Protein AF-A0A4P7GXC7-F1 (afdb_monomer_lite)

Secondary structure (DSSP, 8-state):
-B-SSSS-BEEEEEEEE-TTT--EEEEEEETTS-EEEEEGGGGS-----S---------------

pLDDT: mean 73.6, std 15.48, range [45.59, 92.0]

Radius of gyration: 19.58 Å; chains: 1; bounding box: 30×65×23 Å

Foldseek 3Di:
DADLVDRWDWDFPDWDQDPVPRFIWTWIQIPVRDIDIDGPVSVPPPPPDPDPPPPPPDDPDDDDD

Sequence (65 aa):
MAHPERPQRGIVLAVRTNPTCLMPVVVVRWDDGTVEELDALRWGPLDDAPGEGGPAGGPERNLPH

Structure (mmCIF, N/CA/C/O backbone):
data_AF-A0A4P7GXC7-F1
#
_entry.id   AF-A0A4P7GXC7-F1
#
loop_
_atom_site.group_PDB
_atom_site.id
_atom_site.type_symbol
_atom_site.label_atom_id
_atom_site.label_alt_id
_atom_site.label_comp_id
_atom_site.label_asym_id
_atom_site.label_entity_id
_atom_site.label_seq_id
_atom_site.pdbx_PDB_ins_code
_atom_site.Cartn_x
_atom_site.Cartn_y
_atom_site.Cartn_z
_atom_site.occupancy
_atom_site.B_iso_or_equiv
_atom_site.auth_seq_id
_atom_site.auth_comp_id
_atom_site.auth_asym_id
_atom_site.auth_atom_id
_atom_site.pdbx_PDB_model_num
ATOM 1 N N . MET A 1 1 ? -5.235 -6.136 5.000 1.00 65.69 1 MET A N 1
ATOM 2 C CA . MET A 1 1 ? -4.096 -5.386 5.572 1.00 65.69 1 MET A CA 1
ATOM 3 C C . MET A 1 1 ? -4.613 -4.502 6.705 1.00 65.69 1 MET A C 1
ATOM 5 O O . MET A 1 1 ? -5.765 -4.083 6.626 1.00 65.69 1 MET A O 1
ATOM 9 N N . ALA A 1 2 ? -3.831 -4.262 7.761 1.00 74.44 2 ALA A N 1
ATOM 10 C CA . ALA A 1 2 ? -4.191 -3.331 8.838 1.00 74.44 2 ALA A CA 1
ATOM 11 C C . ALA A 1 2 ? -3.383 -2.032 8.696 1.00 74.44 2 ALA A C 1
ATOM 13 O O . ALA A 1 2 ? -2.223 -2.074 8.284 1.00 74.44 2 ALA A O 1
ATOM 14 N N . HIS A 1 3 ? -4.001 -0.891 8.995 1.00 75.94 3 HIS A N 1
ATOM 15 C CA . HIS A 1 3 ? -3.327 0.402 8.999 1.00 75.94 3 HIS A CA 1
ATOM 16 C C . HIS A 1 3 ? -2.279 0.425 10.128 1.00 75.94 3 HIS A C 1
ATOM 18 O O . HIS A 1 3 ? -2.601 0.035 11.250 1.00 75.94 3 HIS A O 1
ATOM 24 N N . PRO A 1 4 ? -1.038 0.879 9.877 1.00 69.75 4 PRO A N 1
ATOM 25 C CA . PRO A 1 4 ? 0.034 0.813 10.874 1.00 69.75 4 PRO A CA 1
ATOM 26 C C . PRO A 1 4 ? -0.224 1.719 12.090 1.00 69.75 4 PRO A C 1
ATOM 28 O O . PRO A 1 4 ? 0.146 1.380 13.206 1.00 69.75 4 PRO A O 1
ATOM 31 N N . GLU A 1 5 ? -0.897 2.855 11.887 1.00 76.94 5 GLU A N 1
ATOM 32 C CA . GLU A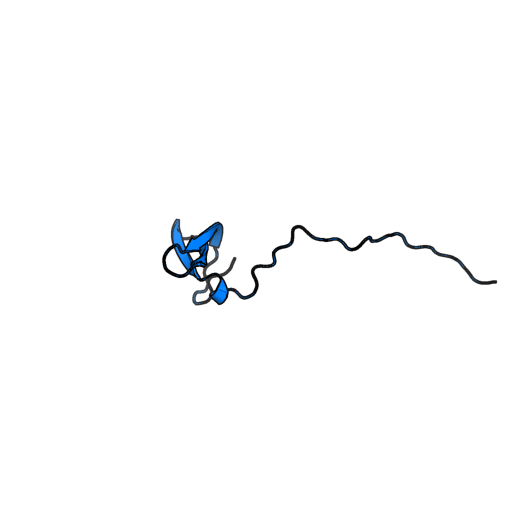 1 5 ? -1.168 3.849 12.945 1.00 76.94 5 GLU A CA 1
ATOM 33 C C . GLU A 1 5 ? -2.632 3.896 13.428 1.00 76.94 5 GLU A C 1
ATOM 35 O O . GLU A 1 5 ? -2.959 4.657 14.336 1.00 76.94 5 GLU A O 1
ATOM 40 N N . ARG A 1 6 ? -3.546 3.131 12.815 1.00 76.38 6 ARG A N 1
ATOM 41 C CA . ARG A 1 6 ? -4.994 3.232 13.072 1.00 76.38 6 ARG A CA 1
ATOM 42 C C . ARG A 1 6 ? -5.620 1.841 13.140 1.00 76.38 6 ARG A C 1
ATOM 44 O O . ARG A 1 6 ? -5.171 0.944 12.432 1.00 76.38 6 ARG A O 1
ATOM 51 N N . PRO A 1 7 ? -6.701 1.637 13.912 1.00 78.62 7 PRO A N 1
ATOM 52 C CA . PRO A 1 7 ? -7.440 0.376 13.934 1.00 78.62 7 PRO A CA 1
ATOM 53 C C . PRO A 1 7 ? -8.337 0.237 12.689 1.00 78.62 7 PRO A C 1
ATOM 55 O O . PRO A 1 7 ? -9.539 0.011 12.793 1.00 78.62 7 PRO A O 1
ATOM 58 N N . GLN A 1 8 ? -7.760 0.407 11.500 1.00 81.19 8 GLN A N 1
ATOM 59 C CA . GLN A 1 8 ? -8.473 0.408 10.229 1.00 81.19 8 GLN A CA 1
ATOM 60 C C . GLN A 1 8 ? -7.977 -0.728 9.343 1.00 81.19 8 GLN A C 1
ATOM 62 O O . GLN A 1 8 ? -6.792 -1.069 9.328 1.00 81.19 8 GLN A O 1
ATOM 67 N N . ARG A 1 9 ? -8.904 -1.346 8.615 1.00 85.19 9 ARG A N 1
ATOM 68 C CA . ARG A 1 9 ? -8.603 -2.407 7.655 1.00 85.19 9 ARG A CA 1
ATOM 69 C C . ARG A 1 9 ? -8.665 -1.847 6.245 1.00 85.19 9 ARG A C 1
ATOM 71 O O . ARG A 1 9 ? -9.485 -0.984 5.946 1.00 85.19 9 ARG A O 1
ATOM 78 N N . GLY A 1 10 ? -7.783 -2.350 5.395 1.00 88.00 10 GLY A N 1
ATOM 79 C CA . GLY A 1 10 ? -7.70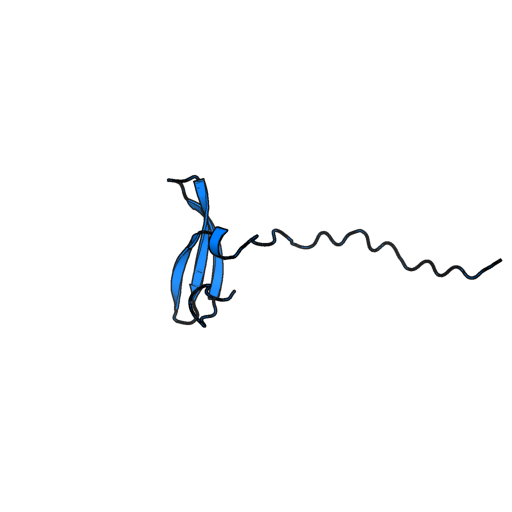9 -1.958 3.997 1.00 88.00 10 GLY A CA 1
ATOM 80 C C . GLY A 1 10 ? -7.242 -3.090 3.095 1.00 88.00 10 GLY A C 1
ATOM 81 O O . GLY A 1 10 ? -6.732 -4.126 3.553 1.00 88.00 10 GLY A O 1
ATOM 82 N N . ILE A 1 11 ? -7.432 -2.868 1.799 1.00 87.62 11 ILE A N 1
ATOM 83 C CA . ILE A 1 11 ? -6.974 -3.737 0.718 1.00 87.62 11 ILE A CA 1
ATOM 84 C C . ILE A 1 11 ? -5.873 -3.033 -0.072 1.00 87.62 11 ILE A C 1
ATOM 86 O O . ILE A 1 11 ? -6.002 -1.856 -0.405 1.00 87.62 11 ILE A O 1
ATOM 90 N N . VAL A 1 12 ? -4.793 -3.751 -0.378 1.00 87.94 12 VAL A N 1
ATOM 91 C CA . VAL A 1 12 ? -3.754 -3.241 -1.278 1.00 87.94 12 VAL A CA 1
ATOM 92 C C . VAL A 1 12 ? -4.313 -3.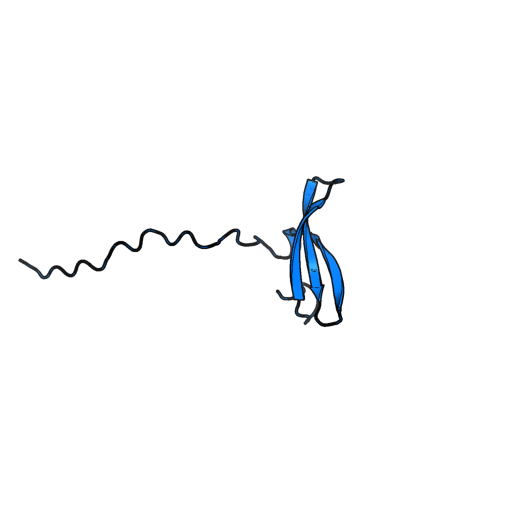271 -2.694 1.00 87.94 12 VAL A C 1
ATOM 94 O O . VAL A 1 12 ? -4.746 -4.318 -3.169 1.00 87.94 12 VAL A O 1
ATOM 97 N N . LEU A 1 13 ? -4.331 -2.116 -3.348 1.00 89.00 13 LEU A N 1
ATOM 98 C CA . LEU A 1 13 ? -4.741 -1.974 -4.739 1.00 89.00 13 LEU A CA 1
ATOM 99 C C . LEU A 1 13 ? -3.556 -2.143 -5.693 1.00 89.00 13 LEU A C 1
ATOM 101 O O . LEU A 1 13 ? -3.713 -2.730 -6.759 1.00 89.00 13 LEU A O 1
ATOM 105 N N . ALA A 1 14 ? -2.387 -1.607 -5.333 1.00 87.44 14 ALA A N 1
ATOM 106 C CA . ALA A 1 14 ? -1.180 -1.686 -6.149 1.00 87.44 14 ALA A CA 1
ATOM 107 C C . ALA A 1 14 ? 0.088 -1.467 -5.316 1.00 87.44 14 ALA A C 1
ATOM 109 O O . ALA A 1 14 ? 0.066 -0.726 -4.335 1.00 87.44 14 ALA A O 1
ATOM 110 N N . VAL A 1 15 ? 1.198 -2.043 -5.775 1.00 87.12 15 VAL A N 1
ATOM 111 C CA . VAL A 1 15 ? 2.561 -1.692 -5.356 1.00 87.12 15 VAL A CA 1
ATOM 112 C C . VAL A 1 15 ? 3.212 -0.967 -6.531 1.00 87.12 15 VAL A C 1
ATOM 114 O O . VAL A 1 15 ? 3.114 -1.427 -7.670 1.00 87.12 15 VAL A O 1
ATOM 117 N N . ARG A 1 16 ? 3.827 0.189 -6.291 1.00 87.38 16 ARG A N 1
ATOM 118 C CA . ARG A 1 16 ? 4.498 0.994 -7.320 1.00 87.38 16 ARG A CA 1
ATOM 119 C C . ARG A 1 16 ? 5.825 1.514 -6.796 1.00 87.38 16 ARG A C 1
ATOM 121 O O . ARG A 1 16 ? 6.094 1.469 -5.603 1.00 87.38 16 ARG A O 1
ATOM 128 N N . THR A 1 17 ? 6.645 2.035 -7.694 1.00 85.62 17 THR A N 1
ATOM 129 C CA . THR A 1 17 ? 7.884 2.724 -7.338 1.00 85.62 17 THR A CA 1
ATOM 130 C C . THR A 1 17 ? 7.650 4.226 -7.409 1.00 85.62 17 THR A C 1
ATOM 132 O O . THR A 1 17 ? 7.209 4.730 -8.443 1.00 85.62 17 THR A O 1
ATOM 135 N N . ASN A 1 18 ? 7.946 4.947 -6.328 1.00 80.94 18 ASN A N 1
ATOM 136 C CA . ASN A 1 18 ? 7.887 6.402 -6.315 1.00 80.94 18 ASN A CA 1
ATOM 137 C C . ASN A 1 18 ? 8.970 6.957 -7.263 1.00 80.94 18 ASN A C 1
ATOM 139 O O . ASN A 1 18 ? 10.152 6.692 -7.042 1.00 80.94 18 ASN A O 1
ATOM 143 N N . PRO A 1 19 ? 8.617 7.736 -8.301 1.00 79.44 19 PRO A N 1
ATOM 144 C CA . PRO A 1 19 ? 9.583 8.211 -9.292 1.00 79.44 19 PRO A CA 1
ATOM 145 C C . PRO A 1 19 ? 10.592 9.227 -8.733 1.00 79.44 19 PRO A C 1
ATOM 147 O O . PRO A 1 19 ? 11.643 9.425 -9.332 1.00 79.44 19 PRO A O 1
ATOM 150 N N . THR A 1 20 ? 10.299 9.869 -7.600 1.00 85.50 20 THR A N 1
ATOM 151 C CA . THR A 1 20 ? 11.174 10.871 -6.977 1.00 85.50 20 THR A CA 1
ATOM 152 C C . THR A 1 20 ? 12.292 10.233 -6.158 1.00 85.50 20 THR A C 1
ATOM 154 O O . THR A 1 20 ? 13.424 10.705 -6.203 1.00 85.50 20 THR A O 1
ATOM 157 N N . CYS A 1 21 ? 11.992 9.156 -5.427 1.00 80.81 21 CYS A N 1
ATOM 158 C CA . CYS A 1 21 ? 12.933 8.535 -4.484 1.00 80.81 21 CYS A CA 1
ATOM 159 C C . CYS A 1 21 ? 13.265 7.073 -4.816 1.00 80.81 21 CYS A C 1
ATOM 161 O O . CYS A 1 21 ? 14.032 6.446 -4.093 1.00 80.81 21 CYS A O 1
ATOM 163 N N . LEU A 1 22 ? 12.664 6.516 -5.873 1.00 83.69 22 LEU A N 1
ATOM 164 C CA . LEU A 1 22 ? 12.752 5.107 -6.278 1.00 83.69 22 LEU A CA 1
ATOM 165 C C . LEU A 1 22 ? 12.3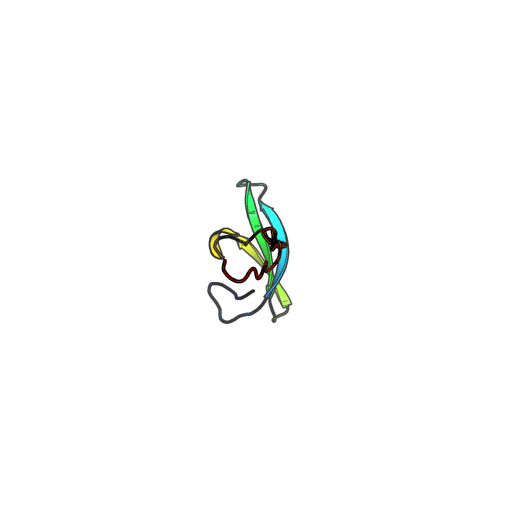62 4.104 -5.178 1.00 83.69 22 LEU A C 1
ATOM 167 O O . LEU A 1 22 ? 12.696 2.924 -5.258 1.00 83.69 22 LEU A O 1
ATOM 171 N N . MET A 1 23 ? 11.627 4.556 -4.160 1.00 84.19 23 MET A N 1
ATOM 172 C CA . MET A 1 23 ? 11.176 3.709 -3.059 1.00 84.19 23 MET A CA 1
ATOM 173 C C . MET A 1 23 ? 9.846 3.025 -3.392 1.00 84.19 23 MET A C 1
ATOM 175 O O . MET A 1 23 ? 8.997 3.635 -4.051 1.00 84.19 23 MET A O 1
ATOM 179 N N . PRO A 1 24 ? 9.638 1.776 -2.942 1.00 85.44 24 PRO A N 1
ATOM 180 C CA . PRO A 1 24 ? 8.362 1.098 -3.092 1.00 85.44 24 PRO A CA 1
ATOM 181 C C . PRO A 1 24 ? 7.283 1.765 -2.231 1.00 85.44 24 PRO A C 1
ATOM 183 O O . PRO A 1 24 ? 7.449 1.980 -1.030 1.00 85.44 24 PRO A O 1
ATOM 186 N N . VAL A 1 25 ? 6.154 2.045 -2.865 1.00 89.31 25 VAL A N 1
ATOM 187 C CA . VAL A 1 25 ? 4.938 2.596 -2.270 1.00 89.31 25 VAL A CA 1
ATOM 188 C C . VAL A 1 25 ? 3.780 1.642 -2.530 1.00 89.31 25 VAL A C 1
ATOM 190 O O . VAL A 1 25 ? 3.694 1.009 -3.585 1.00 89.31 25 VAL A O 1
ATOM 193 N N . VAL A 1 26 ? 2.875 1.526 -1.568 1.00 89.25 26 VAL A N 1
ATOM 194 C CA . VAL A 1 26 ? 1.654 0.722 -1.674 1.00 89.25 26 VAL A CA 1
ATOM 195 C C . VAL A 1 26 ? 0.446 1.631 -1.604 1.00 89.25 26 VAL A C 1
ATOM 197 O O . VAL A 1 26 ? 0.293 2.444 -0.694 1.00 89.25 26 VAL A O 1
ATOM 200 N N . VAL A 1 27 ? -0.431 1.450 -2.582 1.00 90.19 27 VAL A N 1
ATOM 201 C CA . VAL A 1 27 ? -1.719 2.123 -2.665 1.00 90.19 27 VAL A CA 1
ATOM 202 C C . VAL A 1 27 ? -2.741 1.238 -1.972 1.00 90.19 27 VAL A C 1
ATOM 204 O O . VAL A 1 27 ? -2.978 0.108 -2.405 1.00 90.19 27 VAL A O 1
ATOM 207 N N . VAL A 1 28 ? -3.352 1.740 -0.906 1.00 89.69 28 VAL A N 1
ATOM 208 C CA . VAL A 1 28 ? -4.317 1.014 -0.080 1.00 89.69 28 VAL A CA 1
ATOM 209 C C . VAL A 1 28 ? -5.673 1.703 -0.158 1.00 89.69 28 VAL A C 1
ATOM 211 O O . VAL A 1 28 ? -5.765 2.923 -0.067 1.00 89.69 28 VAL A O 1
ATOM 214 N N . ARG A 1 29 ? -6.740 0.914 -0.312 1.00 91.88 29 ARG A N 1
ATOM 215 C CA . ARG A 1 29 ? -8.114 1.376 -0.090 1.00 91.88 29 ARG A CA 1
ATOM 216 C C . ARG A 1 29 ? -8.576 0.934 1.287 1.00 91.88 29 ARG A C 1
ATOM 218 O O . ARG A 1 29 ? -8.660 -0.269 1.550 1.00 91.88 29 ARG A O 1
ATOM 225 N N . TRP A 1 30 ? -8.877 1.901 2.135 1.00 90.81 30 TRP A N 1
ATOM 226 C CA . TRP A 1 30 ? -9.400 1.695 3.477 1.00 90.81 30 TRP A CA 1
ATOM 227 C C . TRP A 1 30 ? -10.909 1.412 3.455 1.00 90.81 30 TRP A C 1
ATOM 229 O O . TRP A 1 30 ? -11.595 1.665 2.464 1.00 90.81 30 TRP A O 1
ATOM 239 N N . ASP A 1 31 ? -11.426 0.855 4.550 1.00 91.50 31 ASP A N 1
ATOM 240 C CA . ASP A 1 31 ? -12.850 0.514 4.715 1.00 91.50 31 ASP A CA 1
ATOM 241 C C . ASP A 1 31 ? -13.791 1.732 4.646 1.00 91.50 31 ASP A C 1
ATOM 243 O O . ASP A 1 31 ? -14.935 1.612 4.222 1.00 91.50 31 ASP A O 1
ATOM 247 N N . ASP A 1 32 ? -13.286 2.926 4.969 1.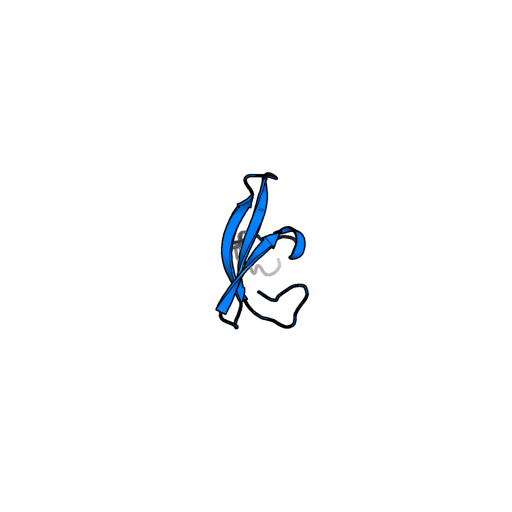00 88.69 32 ASP A N 1
ATOM 248 C CA . ASP A 1 32 ? -14.033 4.186 4.839 1.00 88.69 32 ASP A CA 1
ATOM 249 C C . ASP A 1 32 ? -14.122 4.699 3.386 1.00 88.69 32 ASP A C 1
ATOM 251 O O . ASP A 1 32 ? -14.724 5.740 3.127 1.00 88.69 32 ASP A O 1
ATOM 255 N N . GLY A 1 33 ? -13.531 3.971 2.433 1.00 88.50 33 GLY A N 1
ATOM 256 C CA . GLY A 1 33 ? -13.473 4.332 1.020 1.00 88.50 33 GLY A CA 1
ATOM 257 C C . GLY A 1 33 ? -12.297 5.235 0.643 1.00 88.50 33 GLY A C 1
ATOM 258 O O . GLY A 1 33 ? -12.097 5.484 -0.547 1.00 88.50 33 GLY A O 1
ATOM 259 N N . THR A 1 34 ? -11.492 5.685 1.608 1.00 91.88 34 THR A N 1
ATOM 260 C CA . THR A 1 34 ? -10.300 6.502 1.363 1.00 91.88 34 THR A CA 1
ATOM 261 C C . THR A 1 34 ? -9.231 5.684 0.647 1.00 91.88 34 THR A C 1
ATOM 263 O O . THR A 1 34 ? -8.985 4.521 0.976 1.00 91.88 34 THR A O 1
ATOM 266 N N . VAL A 1 35 ? -8.574 6.304 -0.333 1.00 92.00 35 VAL A N 1
ATOM 267 C CA . VAL A 1 35 ? -7.399 5.744 -1.005 1.00 92.00 35 VAL A CA 1
ATOM 268 C C . VAL A 1 35 ? -6.173 6.512 -0.543 1.00 92.00 35 VAL A C 1
ATOM 270 O O . VAL A 1 35 ? -6.136 7.735 -0.651 1.00 92.00 35 VAL A O 1
ATOM 273 N N . GLU A 1 36 ? -5.179 5.788 -0.043 1.00 88.88 36 GLU A N 1
ATOM 274 C CA . GLU A 1 36 ? -3.949 6.362 0.488 1.00 88.88 36 GLU A CA 1
ATOM 275 C C . GLU A 1 36 ? -2.730 5.638 -0.084 1.00 88.88 36 GLU A C 1
ATOM 277 O O . GLU A 1 36 ? -2.752 4.426 -0.304 1.00 88.88 36 GLU A O 1
ATOM 282 N N . GLU A 1 37 ? -1.669 6.393 -0.347 1.00 88.50 37 GLU A N 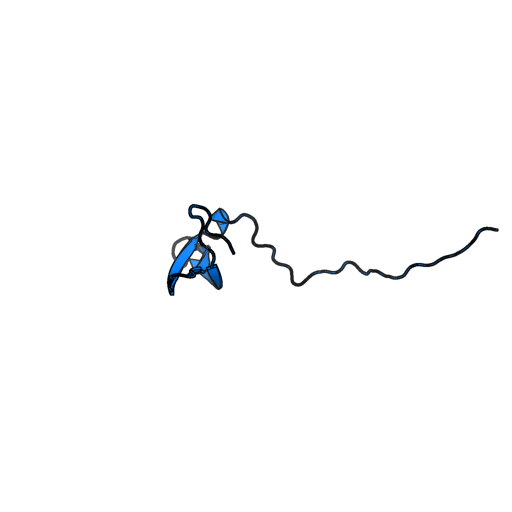1
ATOM 283 C CA . GLU A 1 37 ? -0.376 5.868 -0.769 1.00 88.50 37 GLU A CA 1
ATOM 284 C C . GLU A 1 37 ? 0.577 5.979 0.417 1.00 88.50 37 GLU A C 1
ATOM 286 O O . GLU A 1 37 ? 0.805 7.084 0.910 1.00 88.50 37 GLU A O 1
ATOM 291 N N . LEU A 1 38 ? 1.114 4.853 0.896 1.00 85.62 38 LEU A N 1
ATOM 292 C CA . LEU A 1 38 ? 2.156 4.897 1.921 1.00 85.62 38 LEU A CA 1
ATOM 293 C C . LEU A 1 38 ? 3.397 4.094 1.537 1.00 85.62 38 LEU A C 1
ATOM 295 O O . LEU A 1 38 ? 3.352 3.175 0.717 1.00 85.62 38 LEU A O 1
ATOM 299 N N . ASP A 1 39 ? 4.520 4.453 2.154 1.00 85.25 39 ASP A N 1
ATOM 300 C CA . ASP A 1 39 ? 5.799 3.776 1.968 1.00 85.25 39 ASP A CA 1
ATOM 301 C C . ASP A 1 39 ? 5.722 2.318 2.418 1.00 85.25 39 ASP A C 1
ATOM 303 O O . ASP A 1 39 ? 5.378 2.025 3.566 1.00 85.25 39 ASP A O 1
ATOM 307 N N . ALA A 1 40 ? 6.127 1.398 1.541 1.00 78.38 40 ALA A N 1
ATOM 308 C CA . ALA A 1 40 ? 6.114 -0.037 1.823 1.00 78.38 40 ALA A CA 1
ATOM 309 C C . ALA A 1 40 ? 6.933 -0.404 3.074 1.00 78.38 40 ALA A C 1
ATOM 311 O O . ALA A 1 40 ? 6.571 -1.323 3.805 1.00 78.38 40 ALA A O 1
ATOM 312 N N . LEU A 1 41 ? 7.977 0.377 3.378 1.00 74.38 41 LEU A N 1
ATOM 313 C CA . LEU A 1 41 ? 8.809 0.243 4.578 1.00 74.38 41 LEU A CA 1
ATOM 314 C C . LEU A 1 41 ? 8.000 0.264 5.887 1.00 74.38 41 LEU A C 1
ATOM 316 O O . LEU A 1 41 ? 8.421 -0.345 6.869 1.00 74.38 41 LEU A O 1
ATOM 320 N N . ARG A 1 42 ? 6.836 0.931 5.920 1.00 70.94 42 ARG A N 1
ATOM 321 C CA . ARG A 1 42 ? 5.996 1.028 7.127 1.00 70.94 42 ARG A CA 1
ATOM 322 C C . ARG A 1 42 ? 5.265 -0.266 7.489 1.00 70.94 42 ARG A C 1
ATOM 324 O O . ARG A 1 42 ? 4.803 -0.381 8.621 1.00 70.94 42 ARG A O 1
ATOM 331 N N . TRP A 1 43 ? 5.165 -1.232 6.577 1.00 68.38 43 TRP A N 1
ATOM 332 C CA . TRP A 1 43 ? 4.490 -2.513 6.825 1.00 68.38 43 TRP A CA 1
ATOM 333 C C . TRP A 1 43 ? 5.441 -3.688 7.058 1.00 68.38 43 TRP A C 1
ATOM 335 O O . TRP A 1 43 ? 4.981 -4.815 7.231 1.00 68.38 43 TRP A O 1
ATOM 345 N N . GLY A 1 44 ? 6.750 -3.429 7.119 1.00 63.91 44 GLY A N 1
ATOM 346 C CA . GLY A 1 44 ? 7.759 -4.485 7.136 1.00 63.91 44 GLY A CA 1
ATOM 347 C C . GLY A 1 44 ? 7.915 -5.133 5.755 1.00 63.91 44 GLY A C 1
ATOM 348 O O . GLY A 1 44 ? 7.424 -4.582 4.768 1.00 63.91 44 GLY A O 1
ATOM 349 N N . PRO A 1 45 ? 8.627 -6.267 5.647 1.00 59.75 45 PRO A N 1
ATOM 350 C CA . PRO A 1 45 ? 8.716 -6.991 4.386 1.00 59.75 45 PRO A CA 1
ATOM 351 C C . PRO A 1 45 ? 7.302 -7.338 3.910 1.00 59.75 45 PRO A C 1
ATOM 353 O O . PRO A 1 45 ? 6.581 -8.100 4.554 1.00 59.75 45 PRO A O 1
ATOM 356 N N . LEU A 1 46 ? 6.895 -6.733 2.793 1.00 59.75 46 LEU A N 1
ATOM 357 C CA . LEU A 1 46 ? 5.770 -7.218 2.011 1.00 59.75 46 LEU A CA 1
ATOM 358 C C . LEU A 1 46 ? 6.231 -8.575 1.489 1.00 59.75 46 LEU A C 1
ATOM 360 O O . LEU A 1 46 ? 7.125 -8.628 0.654 1.00 59.75 46 LEU A O 1
ATOM 364 N N . ASP A 1 47 ? 5.728 -9.650 2.083 1.00 54.44 47 ASP A N 1
ATOM 365 C CA . ASP A 1 47 ? 6.096 -11.010 1.708 1.00 54.44 47 ASP A CA 1
ATOM 366 C C . ASP A 1 47 ? 5.782 -11.209 0.214 1.00 54.44 47 ASP A C 1
ATOM 368 O O . ASP A 1 47 ? 4.620 -11.304 -0.189 1.00 54.44 47 ASP A O 1
ATOM 372 N N . ASP A 1 48 ? 6.821 -11.189 -0.622 1.00 51.03 48 ASP A N 1
ATOM 373 C CA . ASP A 1 48 ? 6.757 -11.587 -2.024 1.00 51.03 48 ASP A CA 1
ATOM 374 C C . ASP A 1 48 ? 6.638 -13.115 -2.066 1.00 51.03 48 ASP A C 1
ATOM 376 O O . ASP A 1 48 ? 7.605 -13.823 -2.338 1.00 51.03 48 ASP A O 1
ATOM 380 N N . ALA A 1 49 ? 5.462 -13.660 -1.759 1.00 45.59 49 ALA A N 1
ATOM 381 C CA . ALA A 1 49 ? 5.229 -15.085 -1.955 1.00 45.59 49 ALA A CA 1
ATOM 382 C C . ALA A 1 49 ? 3.802 -15.387 -2.432 1.00 45.59 49 ALA A C 1
ATOM 384 O O . ALA A 1 49 ? 2.872 -15.513 -1.632 1.00 45.59 49 ALA A O 1
ATOM 385 N N . PRO A 1 50 ? 3.596 -15.680 -3.728 1.00 49.12 50 PRO A N 1
ATOM 386 C CA . PRO A 1 50 ? 2.935 -16.930 -4.046 1.00 49.12 50 PRO A CA 1
ATOM 387 C C . PRO A 1 50 ? 3.919 -18.045 -3.675 1.00 49.12 50 PRO A C 1
ATOM 389 O O . PRO A 1 50 ? 5.010 -18.115 -4.230 1.00 49.12 50 PRO A O 1
ATOM 392 N N . GLY A 1 51 ? 3.563 -18.855 -2.680 1.00 49.06 51 GLY A N 1
ATOM 393 C CA . GLY A 1 51 ? 4.485 -19.781 -2.032 1.00 49.06 51 GLY A CA 1
ATOM 394 C C . GLY A 1 51 ? 5.417 -20.533 -2.982 1.00 49.06 51 GLY A C 1
ATOM 395 O O . GLY A 1 51 ? 4.974 -21.330 -3.807 1.00 49.06 51 GLY A O 1
ATOM 396 N N . GLU A 1 52 ? 6.720 -20.391 -2.757 1.00 46.53 52 GLU A N 1
ATOM 397 C CA . GLU A 1 52 ? 7.601 -21.538 -2.902 1.00 46.53 52 GLU A CA 1
ATOM 398 C C . GLU A 1 52 ? 7.244 -22.499 -1.771 1.00 46.53 52 GLU A C 1
ATOM 400 O O . GLU A 1 52 ? 7.823 -22.512 -0.685 1.00 46.53 52 GLU A O 1
ATOM 405 N N . GLY A 1 53 ? 6.223 -23.316 -2.036 1.00 48.94 53 GLY A N 1
ATOM 406 C CA . GLY A 1 53 ? 6.202 -24.643 -1.465 1.00 48.94 53 GLY A CA 1
ATOM 407 C C . GLY A 1 53 ? 7.544 -25.264 -1.816 1.00 48.94 53 GLY A C 1
ATOM 408 O O . GLY A 1 53 ? 7.771 -25.634 -2.967 1.00 48.94 53 GLY A O 1
ATOM 409 N N . GLY A 1 54 ? 8.441 -25.360 -0.831 1.00 52.84 54 GLY A N 1
ATOM 410 C CA . GLY A 1 54 ? 9.558 -26.288 -0.928 1.00 52.84 54 GLY A CA 1
ATOM 411 C C . GLY A 1 54 ? 8.999 -27.633 -1.395 1.00 52.84 54 GLY A C 1
ATOM 412 O O . GLY A 1 54 ? 7.850 -27.945 -1.056 1.00 52.84 54 GLY A O 1
ATOM 413 N N . PRO A 1 55 ? 9.727 -28.416 -2.205 1.00 50.75 55 PRO A N 1
ATOM 414 C CA . PRO A 1 55 ? 9.211 -29.689 -2.667 1.00 50.75 55 PRO A CA 1
ATOM 415 C C . PRO A 1 55 ? 8.880 -30.550 -1.444 1.00 50.75 55 PRO A C 1
ATOM 417 O O . PRO A 1 55 ? 9.751 -31.154 -0.823 1.00 50.75 55 PRO A O 1
ATOM 420 N N . ALA A 1 56 ? 7.592 -30.602 -1.103 1.00 57.75 56 ALA A N 1
ATOM 421 C CA . ALA A 1 56 ? 6.997 -31.595 -0.235 1.00 57.75 56 ALA A CA 1
ATOM 422 C C . ALA A 1 56 ? 6.984 -32.907 -1.027 1.00 57.75 56 ALA A C 1
ATOM 424 O O . ALA A 1 56 ? 5.951 -33.387 -1.487 1.00 57.75 56 ALA A O 1
ATOM 425 N N . GLY A 1 57 ? 8.177 -33.454 -1.249 1.00 48.19 57 GLY A N 1
ATOM 426 C CA . GLY A 1 57 ? 8.388 -34.782 -1.791 1.00 48.19 57 GLY A CA 1
ATOM 427 C C . GLY A 1 57 ? 8.213 -35.818 -0.690 1.00 48.19 57 GLY A C 1
ATOM 428 O O . GLY A 1 57 ? 9.202 -36.282 -0.148 1.00 48.19 57 GLY A O 1
ATOM 429 N N . GLY A 1 58 ? 6.951 -36.144 -0.388 1.00 47.41 58 GLY A N 1
ATOM 430 C CA . GLY A 1 58 ? 6.479 -37.478 0.013 1.00 47.41 58 GLY A CA 1
ATOM 431 C C . GLY A 1 58 ? 6.856 -38.038 1.403 1.00 47.41 58 GLY A C 1
ATOM 432 O O . GLY A 1 58 ? 8.011 -37.998 1.812 1.00 47.41 58 GLY A O 1
ATOM 433 N N . PRO A 1 59 ? 5.910 -38.664 2.133 1.00 60.56 59 PRO A N 1
ATOM 434 C CA . PRO A 1 59 ? 6.229 -39.453 3.314 1.00 60.56 59 PRO A CA 1
ATOM 435 C C . PRO A 1 59 ? 6.659 -40.860 2.880 1.00 60.56 59 PRO A C 1
ATOM 437 O O . PRO A 1 59 ? 5.818 -41.745 2.718 1.00 60.56 59 PRO A O 1
ATOM 440 N N . GLU A 1 60 ? 7.956 -41.113 2.715 1.00 53.53 60 GLU A N 1
ATOM 441 C CA . GLU A 1 60 ? 8.429 -42.498 2.641 1.00 53.53 60 GLU A CA 1
ATOM 442 C C . GLU A 1 60 ? 8.475 -43.092 4.053 1.00 53.53 60 GLU A C 1
ATOM 444 O O . GLU A 1 60 ? 9.464 -43.032 4.780 1.00 53.53 60 GLU A O 1
ATOM 449 N N . ARG A 1 61 ? 7.340 -43.682 4.450 1.00 57.62 61 ARG A N 1
ATOM 450 C CA . ARG A 1 61 ? 7.322 -44.769 5.431 1.00 57.62 61 ARG A CA 1
ATOM 451 C C . ARG A 1 61 ? 8.241 -45.867 4.899 1.00 57.62 61 ARG A C 1
ATOM 453 O O . ARG A 1 61 ? 7.868 -46.539 3.945 1.00 57.62 61 ARG A O 1
ATOM 460 N N . ASN A 1 62 ? 9.367 -46.115 5.560 1.00 55.19 62 ASN A N 1
ATOM 461 C CA . ASN A 1 62 ? 10.005 -47.423 5.490 1.00 55.19 62 ASN A CA 1
ATOM 462 C C . ASN A 1 62 ? 10.375 -47.902 6.899 1.00 55.19 62 ASN A C 1
ATOM 464 O O . ASN A 1 62 ? 11.090 -47.234 7.642 1.00 55.19 62 ASN A O 1
ATOM 468 N N . LEU A 1 63 ? 9.755 -49.023 7.275 1.00 56.88 63 LEU A N 1
ATOM 469 C CA . LEU A 1 63 ? 9.921 -49.769 8.527 1.00 56.88 63 LEU A CA 1
ATOM 470 C C . LEU A 1 63 ? 11.310 -50.467 8.553 1.00 56.88 63 LEU A C 1
ATOM 472 O O . LEU A 1 63 ? 11.961 -50.529 7.512 1.00 56.88 63 LEU A O 1
ATOM 476 N N . PRO A 1 64 ? 11.775 -50.983 9.710 1.00 62.78 64 PRO A N 1
ATOM 477 C CA . PRO A 1 64 ? 13.171 -51.341 9.956 1.00 62.78 64 PRO A CA 1
ATOM 478 C C . PRO A 1 64 ? 13.566 -52.675 9.315 1.00 62.78 64 PRO A C 1
ATOM 480 O O . PRO A 1 64 ? 12.706 -53.504 9.011 1.00 62.78 64 PRO A O 1
ATOM 483 N N . HIS A 1 65 ? 14.878 -52.893 9.212 1.00 53.78 65 HIS A N 1
ATOM 484 C CA . HIS A 1 65 ? 15.482 -54.205 8.999 1.00 53.78 65 HIS A CA 1
ATOM 485 C C . HIS A 1 65 ? 16.363 -54.589 10.186 1.00 53.78 65 HIS A C 1
ATOM 487 O O . HIS A 1 65 ? 17.004 -53.672 10.752 1.00 53.78 65 HIS A O 1
#